Protein AF-A0A653CYM3-F1 (afdb_monomer_lite)

Radius of gyration: 17.89 Å; chains: 1; bounding box: 62×38×34 Å

Foldseek 3Di:
DPPPDCPPDDDDPDPDDFDCVLLVVVLVPPDDLVPDQLLVLLLLLLQLCCVPQVDQLVQLLQFFQVQWDDDPFWIKTWRPDDDPPDDPPDDTDIGIGGADPVRNSSGNVSSQVSSCVVCVVLCVPPRTSHWDSDPNTDRDDSVRSVVSNVVSCVVSVHDPD

Organism: Callosobruchus maculatus (NCBI:txid64391)

Sequence (161 aa):
MKGVFRLKPVFPKYNITWDPNPVLEHFNSIGPLHTLPLDKLTYKLIVLLALTTSQRVQTLTKIKLSNINYLDDRLEIIITDLIKTSSPSKCQPIIILPYFTNIPGLCIATVSKHYITVTENVRANHDFLLLTIKKPHRPATCQTVSKWIKKVLTIAGVNTN

pLDDT: mean 88.11, std 9.83, range [46.03, 96.69]

Secondary structure (DSSP, 8-state):
------SS----S-SSPPP-HHHHHHHHHS--GGG--HHHHHHHHHHHHHHHH---HHHHHT-BGGGEEE-SSEEEEE--S--TT--TTSPPPEEEEE---S-GGG-HHHHHHHHHHHHGGG-TT--BS-B-SSSS--BPPHHHHHHHHHHHHHHTT----

InterPro domains:
  IPR011010 DNA breaking-rejoining enzyme, catalytic core [SSF56349] (40-159)
  IPR013762 Integrase-like, catalytic domain superfamily [G3DSA:1.10.443.10] (24-161)

Structure (mmCIF, N/CA/C/O backbone):
data_AF-A0A653CYM3-F1
#
_entry.id   AF-A0A653CYM3-F1
#
loop_
_atom_site.group_PDB
_atom_site.id
_atom_site.type_symbol
_atom_site.label_atom_id
_atom_site.label_alt_id
_atom_site.label_comp_id
_atom_site.label_asym_id
_atom_site.label_entity_id
_atom_site.label_seq_id
_atom_site.pdbx_PDB_ins_code
_atom_site.Cartn_x
_atom_site.Cartn_y
_atom_site.Cartn_z
_atom_site.occupancy
_atom_site.B_iso_or_equiv
_atom_site.auth_seq_id
_atom_site.auth_comp_id
_atom_site.auth_asym_id
_atom_site.auth_atom_id
_atom_site.pdbx_PDB_model_num
ATOM 1 N N . MET A 1 1 ? 44.935 0.027 12.885 1.00 46.03 1 MET A N 1
ATOM 2 C CA . MET A 1 1 ? 44.770 -1.273 12.194 1.00 46.03 1 MET A CA 1
ATOM 3 C C . MET A 1 1 ? 43.612 -1.180 11.189 1.00 46.03 1 MET A C 1
ATOM 5 O O . MET A 1 1 ? 42.491 -1.571 11.477 1.00 46.03 1 MET A O 1
ATOM 9 N N . LYS A 1 2 ? 43.856 -0.570 10.021 1.00 49.78 2 LYS A N 1
ATOM 10 C CA . LYS A 1 2 ? 42.921 -0.502 8.880 1.00 49.78 2 LYS A CA 1
ATOM 11 C C . LYS A 1 2 ? 43.418 -1.509 7.837 1.00 49.78 2 LYS A C 1
ATOM 13 O O . LYS A 1 2 ? 44.147 -1.121 6.938 1.00 49.78 2 LYS A O 1
ATOM 18 N N . GLY A 1 3 ? 43.167 -2.802 8.031 1.00 58.94 3 GLY A N 1
ATOM 19 C CA . GLY A 1 3 ? 43.899 -3.804 7.238 1.00 58.94 3 GLY A CA 1
ATOM 20 C C . GLY A 1 3 ? 43.350 -5.224 7.215 1.00 58.94 3 GLY A C 1
ATOM 21 O O . GLY A 1 3 ? 44.027 -6.107 6.714 1.00 58.94 3 GLY A O 1
ATOM 22 N N . VAL A 1 4 ? 42.132 -5.461 7.707 1.00 59.78 4 VAL A N 1
ATOM 23 C CA . VAL A 1 4 ? 41.407 -6.714 7.434 1.00 59.78 4 VAL A CA 1
ATOM 24 C C . VAL A 1 4 ? 40.150 -6.352 6.652 1.00 59.78 4 VAL A C 1
ATOM 26 O O . VAL A 1 4 ? 39.018 -6.432 7.124 1.00 59.78 4 VAL A O 1
ATOM 29 N N . PHE A 1 5 ? 40.368 -5.821 5.451 1.00 58.88 5 PHE A N 1
ATOM 30 C CA . PHE A 1 5 ? 39.302 -5.493 4.517 1.00 58.88 5 PHE A CA 1
ATOM 31 C C . PHE A 1 5 ? 38.805 -6.800 3.885 1.00 58.88 5 PHE A C 1
ATOM 33 O O . PHE A 1 5 ? 39.403 -7.315 2.952 1.00 58.88 5 PHE A O 1
ATOM 40 N N . ARG A 1 6 ? 37.759 -7.375 4.495 1.00 60.62 6 ARG A N 1
ATOM 41 C CA . ARG A 1 6 ? 36.869 -8.444 3.990 1.00 60.62 6 ARG A CA 1
ATOM 42 C C . ARG A 1 6 ? 37.481 -9.394 2.940 1.00 60.62 6 ARG A C 1
ATOM 44 O O . ARG A 1 6 ? 37.226 -9.253 1.751 1.00 60.62 6 ARG A O 1
ATOM 51 N N . LEU A 1 7 ? 38.154 -10.450 3.406 1.00 67.06 7 LEU A N 1
ATOM 52 C CA . LEU A 1 7 ? 38.686 -11.547 2.573 1.00 67.06 7 LEU A CA 1
ATOM 53 C C . LEU A 1 7 ? 37.613 -12.336 1.789 1.00 67.06 7 LEU A C 1
ATOM 55 O O . LEU A 1 7 ? 37.940 -13.046 0.844 1.00 67.06 7 LEU A O 1
ATOM 59 N N . LYS A 1 8 ? 36.332 -12.220 2.162 1.00 68.8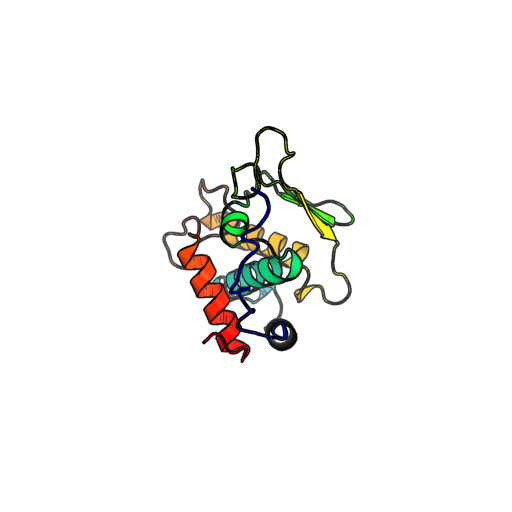1 8 LYS A N 1
ATOM 60 C CA . LYS A 1 8 ? 35.188 -12.753 1.407 1.00 68.81 8 LYS A CA 1
ATOM 61 C C . LYS A 1 8 ? 34.112 -11.674 1.267 1.00 68.81 8 LYS A C 1
ATOM 63 O O . LYS A 1 8 ? 33.313 -11.500 2.192 1.00 68.81 8 LYS A O 1
ATOM 68 N N . PRO A 1 9 ? 34.084 -10.913 0.162 1.00 72.88 9 PRO A N 1
ATOM 69 C CA . PRO A 1 9 ? 32.942 -10.060 -0.131 1.00 72.88 9 PRO A CA 1
ATOM 70 C C . PRO A 1 9 ? 31.691 -10.930 -0.327 1.00 72.88 9 PRO A C 1
ATOM 72 O O . PRO A 1 9 ? 31.750 -12.021 -0.891 1.00 72.88 9 PRO A O 1
ATOM 75 N N . VAL A 1 10 ? 30.553 -10.462 0.187 1.00 75.38 10 VAL A N 1
ATOM 76 C CA . VAL A 1 10 ? 29.265 -11.145 0.018 1.00 75.38 10 VAL A CA 1
ATOM 77 C C . VAL A 1 10 ? 28.757 -10.800 -1.377 1.00 75.38 10 VAL A C 1
ATOM 79 O O . VAL A 1 10 ? 28.451 -9.637 -1.638 1.00 75.38 10 VAL A O 1
ATOM 82 N N . PHE A 1 11 ? 28.700 -11.781 -2.273 1.00 73.25 11 PHE A N 1
ATOM 83 C CA . PHE A 1 11 ? 28.110 -11.589 -3.595 1.00 73.25 11 PHE A CA 1
ATOM 84 C C . PHE A 1 11 ? 26.583 -11.696 -3.503 1.00 73.25 11 PHE A C 1
ATOM 86 O O . PHE A 1 11 ? 26.074 -12.532 -2.745 1.00 73.25 11 PHE A O 1
ATOM 93 N N . PRO A 1 12 ? 25.830 -10.852 -4.228 1.00 73.56 12 PRO A N 1
ATOM 94 C CA . PRO A 1 12 ? 24.383 -10.980 -4.274 1.00 73.56 12 PRO A CA 1
ATOM 95 C C . PRO A 1 12 ? 24.011 -12.327 -4.907 1.00 73.56 12 PRO A C 1
ATOM 97 O O . PRO A 1 12 ? 24.596 -12.737 -5.903 1.00 73.56 12 PRO A O 1
ATOM 100 N N . LYS A 1 13 ? 23.013 -13.017 -4.338 1.00 70.56 13 LYS A N 1
ATOM 101 C CA . LYS A 1 13 ? 22.482 -14.279 -4.894 1.00 70.56 13 LYS A CA 1
ATOM 102 C C . LYS A 1 13 ? 21.944 -14.094 -6.324 1.00 70.56 13 LYS A C 1
ATOM 104 O O . LYS A 1 13 ? 21.901 -15.050 -7.088 1.00 70.56 13 LYS A O 1
ATOM 109 N N . TYR A 1 14 ? 21.532 -12.874 -6.667 1.00 69.75 14 TYR A N 1
ATOM 110 C CA . TYR A 1 14 ? 20.940 -12.525 -7.952 1.00 69.75 14 TYR A CA 1
ATOM 111 C C . TYR A 1 14 ? 21.752 -11.410 -8.617 1.00 69.75 14 TYR A C 1
ATOM 113 O O . TYR A 1 14 ? 21.985 -10.367 -8.006 1.00 69.75 14 TYR A O 1
ATOM 121 N N . ASN A 1 15 ? 22.156 -11.633 -9.869 1.00 71.44 15 ASN A N 1
ATOM 122 C CA . ASN A 1 15 ? 22.871 -10.643 -10.684 1.00 71.44 15 ASN A CA 1
ATOM 123 C C . ASN A 1 15 ? 21.931 -9.605 -11.313 1.00 71.44 15 ASN A C 1
ATOM 125 O O . ASN A 1 15 ? 22.382 -8.542 -11.727 1.00 71.44 15 ASN A O 1
ATOM 129 N N . ILE A 1 16 ? 20.637 -9.920 -11.386 1.00 74.75 16 ILE A N 1
ATOM 130 C CA . ILE A 1 16 ? 19.597 -9.073 -11.966 1.00 74.75 16 ILE A CA 1
ATOM 131 C C . ILE A 1 16 ? 18.452 -8.902 -10.969 1.00 74.75 16 ILE A C 1
ATOM 133 O O . ILE A 1 16 ? 18.148 -9.808 -10.187 1.00 74.75 16 ILE A O 1
ATOM 137 N N . THR A 1 17 ? 17.815 -7.735 -10.990 1.00 75.25 17 THR A N 1
ATOM 138 C CA . THR A 1 17 ? 16.516 -7.541 -10.342 1.00 75.25 17 THR A CA 1
ATOM 139 C C . THR A 1 17 ? 15.428 -8.265 -11.135 1.00 75.25 17 THR A C 1
ATOM 141 O O . THR A 1 17 ? 15.569 -8.493 -12.334 1.00 75.25 17 THR A O 1
ATOM 144 N N . TRP A 1 18 ? 14.344 -8.646 -10.464 1.00 84.31 18 TRP A N 1
ATOM 145 C CA . TRP A 1 18 ? 13.179 -9.261 -11.102 1.00 84.31 18 TRP A CA 1
ATOM 146 C C . TRP A 1 18 ? 12.378 -8.224 -11.916 1.00 84.31 18 TRP A C 1
ATOM 148 O O . TRP A 1 18 ? 12.443 -7.031 -11.616 1.00 84.31 18 TRP A O 1
ATOM 158 N N . ASP A 1 19 ? 11.628 -8.676 -12.927 1.00 85.50 19 ASP A N 1
ATOM 159 C CA . ASP A 1 19 ? 10.782 -7.819 -13.773 1.00 85.50 19 ASP A CA 1
ATOM 160 C C . ASP A 1 19 ? 9.403 -7.571 -13.121 1.00 85.50 19 ASP A C 1
ATOM 162 O O . ASP A 1 19 ? 8.677 -8.540 -12.873 1.00 85.50 19 ASP A O 1
ATOM 166 N N . PRO A 1 20 ? 9.011 -6.311 -12.831 1.00 88.94 20 PRO A N 1
ATOM 167 C CA . PRO A 1 20 ? 7.701 -5.987 -12.273 1.00 88.94 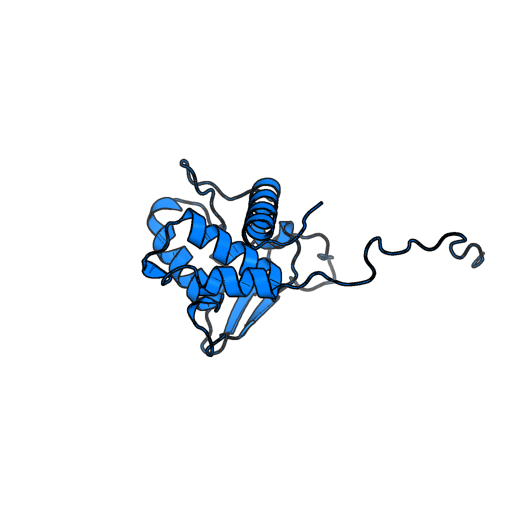20 PRO A CA 1
ATOM 168 C C . PRO A 1 20 ? 6.555 -5.998 -13.295 1.00 88.94 20 PRO A C 1
ATOM 170 O O . PRO A 1 20 ? 5.394 -5.995 -12.876 1.00 88.94 20 PRO A O 1
ATOM 173 N N . ASN A 1 21 ? 6.833 -6.021 -14.603 1.00 90.94 21 ASN A N 1
ATOM 174 C CA . ASN A 1 21 ? 5.803 -5.924 -15.642 1.00 90.94 21 ASN A CA 1
ATOM 175 C C . ASN A 1 21 ? 4.699 -6.987 -15.543 1.00 90.94 21 ASN A C 1
ATOM 177 O O . ASN A 1 21 ? 3.534 -6.589 -15.591 1.00 90.94 21 ASN A O 1
ATOM 181 N N . PRO A 1 22 ? 4.983 -8.283 -15.285 1.00 92.56 22 PRO A N 1
ATOM 182 C CA . PRO A 1 22 ? 3.931 -9.294 -15.148 1.00 92.56 22 PRO A CA 1
ATOM 183 C C . PRO A 1 22 ? 2.908 -8.947 -14.058 1.00 92.56 22 PRO A C 1
ATOM 185 O O . PRO A 1 22 ? 1.715 -9.225 -14.175 1.00 92.56 22 PRO A O 1
ATOM 188 N N . VAL A 1 23 ? 3.356 -8.280 -12.989 1.00 93.62 23 VAL A N 1
ATOM 189 C CA . VAL A 1 23 ? 2.492 -7.832 -11.890 1.00 93.62 23 VAL A CA 1
ATOM 190 C C . VAL A 1 23 ? 1.623 -6.651 -12.319 1.00 93.62 23 VAL A C 1
ATOM 192 O O . VAL A 1 23 ? 0.440 -6.597 -11.978 1.00 93.62 23 VAL A O 1
ATOM 195 N N . LEU A 1 24 ? 2.189 -5.703 -13.068 1.00 93.06 24 LEU A N 1
ATOM 196 C CA . LEU A 1 24 ? 1.452 -4.548 -13.585 1.00 93.06 24 LEU A CA 1
ATOM 197 C C . LEU A 1 24 ? 0.414 -4.973 -14.633 1.00 93.06 24 LEU A C 1
ATOM 199 O O . LEU A 1 24 ? -0.731 -4.526 -14.570 1.00 93.06 24 LEU A O 1
ATOM 203 N N . GLU A 1 25 ? 0.769 -5.890 -15.533 1.00 92.44 25 GLU A N 1
ATOM 204 C CA . GLU A 1 25 ? -0.144 -6.499 -16.508 1.00 92.44 25 GLU A CA 1
ATOM 205 C C . GLU A 1 25 ? -1.267 -7.282 -15.822 1.00 92.44 25 GLU A C 1
ATOM 207 O O . GLU A 1 25 ? -2.445 -7.133 -16.167 1.00 92.44 25 GLU A O 1
ATOM 212 N N . HIS A 1 26 ? -0.941 -8.046 -14.776 1.00 93.06 26 HIS A N 1
ATOM 213 C CA . HIS A 1 26 ? -1.945 -8.697 -13.942 1.00 93.06 26 HIS A CA 1
ATOM 214 C C . HIS A 1 26 ? -2.926 -7.676 -13.341 1.00 93.06 26 HIS A C 1
ATOM 216 O O . HIS A 1 26 ? -4.138 -7.865 -13.394 1.00 93.06 26 HIS A O 1
ATOM 222 N N . PHE A 1 27 ? -2.444 -6.544 -12.824 1.00 92.31 27 PHE A N 1
ATOM 223 C CA . PHE A 1 27 ? -3.327 -5.511 -12.278 1.00 92.31 27 PHE A CA 1
ATOM 224 C C . PHE A 1 27 ? -4.115 -4.714 -13.316 1.00 92.31 27 PHE A C 1
ATOM 226 O O . PHE A 1 27 ? -5.164 -4.176 -12.949 1.00 92.31 27 PHE A O 1
ATOM 233 N N . ASN A 1 28 ? -3.634 -4.633 -14.556 1.00 89.31 28 ASN A N 1
ATOM 234 C CA . ASN A 1 28 ? -4.357 -4.032 -15.677 1.00 89.31 28 ASN A CA 1
ATOM 235 C C . ASN A 1 28 ? -5.455 -4.952 -16.218 1.00 89.31 28 ASN A C 1
ATOM 237 O O . ASN A 1 28 ? -6.514 -4.469 -16.603 1.00 89.31 28 ASN A O 1
ATOM 241 N N . SER A 1 29 ? -5.221 -6.266 -16.223 1.00 88.44 29 SER A N 1
ATOM 242 C CA . SER A 1 29 ? -6.224 -7.260 -16.633 1.00 88.44 29 SER A CA 1
ATOM 243 C C . SER A 1 29 ? -7.303 -7.497 -15.572 1.00 88.44 29 SER A C 1
ATOM 245 O O . SER A 1 29 ? -8.423 -7.898 -15.892 1.00 88.44 29 SER A O 1
ATOM 247 N N . ILE A 1 30 ? -6.998 -7.227 -14.300 1.00 85.62 30 ILE A N 1
ATOM 248 C CA . ILE A 1 30 ? -7.993 -7.207 -13.231 1.00 85.62 30 ILE A CA 1
ATOM 249 C C . ILE A 1 30 ? -8.970 -6.045 -13.476 1.00 85.62 30 ILE A C 1
ATOM 251 O O . ILE A 1 30 ? -8.545 -4.901 -13.620 1.00 85.62 30 ILE A O 1
ATOM 255 N N . GLY A 1 31 ? -10.271 -6.365 -13.492 1.00 79.94 31 GLY A N 1
ATOM 256 C CA . GLY A 1 31 ? -11.378 -5.465 -13.834 1.00 79.94 31 GLY A CA 1
ATOM 257 C C . GLY A 1 31 ? -11.430 -4.123 -13.082 1.00 79.94 31 GLY A C 1
ATOM 258 O O . GLY A 1 31 ? -10.608 -3.830 -12.207 1.00 79.94 31 GLY A O 1
ATOM 259 N N . PRO A 1 32 ? -12.410 -3.267 -13.415 1.00 87.12 32 PRO A N 1
ATOM 260 C CA . PRO A 1 32 ? -12.409 -1.881 -12.979 1.00 87.12 32 PRO A CA 1
ATOM 261 C C . PRO A 1 32 ? -12.477 -1.769 -11.454 1.00 87.12 32 PRO A C 1
ATOM 263 O O . PRO A 1 32 ? -13.161 -2.547 -10.786 1.00 87.12 32 PRO A O 1
ATOM 266 N N . LEU A 1 33 ? -11.785 -0.760 -10.918 1.00 87.06 33 LEU A N 1
ATOM 267 C CA . LEU A 1 33 ? -11.507 -0.593 -9.487 1.00 87.06 33 LEU A CA 1
ATOM 268 C C . LEU A 1 33 ? -12.753 -0.737 -8.594 1.00 87.06 33 LEU A C 1
ATOM 270 O O . LEU A 1 33 ? -12.682 -1.398 -7.566 1.00 87.06 33 LEU A O 1
ATOM 274 N N . HIS A 1 34 ? -13.891 -0.190 -9.032 1.00 85.81 34 HIS A N 1
ATOM 275 C CA . HIS A 1 34 ? -15.160 -0.180 -8.296 1.00 85.81 34 HIS A CA 1
ATOM 276 C C . HIS A 1 34 ? -15.853 -1.548 -8.186 1.00 85.81 34 HIS A C 1
ATOM 278 O O . HIS A 1 34 ? -16.695 -1.735 -7.315 1.00 85.81 34 HIS A O 1
ATOM 284 N N . THR A 1 35 ? -15.517 -2.504 -9.056 1.00 89.56 35 THR A N 1
ATOM 285 C CA . THR A 1 35 ? -16.067 -3.873 -9.006 1.00 89.56 35 THR A CA 1
ATOM 286 C C . THR A 1 35 ? -15.202 -4.827 -8.193 1.00 89.56 35 THR A C 1
ATOM 288 O O . THR A 1 35 ? -15.564 -5.990 -8.006 1.00 89.56 35 THR A O 1
ATOM 291 N N . LEU A 1 36 ? -14.030 -4.373 -7.736 1.00 91.12 36 LEU A N 1
ATOM 292 C CA . LEU A 1 36 ? -13.068 -5.268 -7.121 1.00 91.12 36 LEU A CA 1
ATOM 293 C C . LEU A 1 36 ? -13.485 -5.645 -5.702 1.00 91.12 36 LEU A C 1
ATOM 295 O O . LEU A 1 36 ? -13.742 -4.769 -4.876 1.00 91.12 36 LEU A O 1
ATOM 299 N N . PRO A 1 37 ? -13.476 -6.949 -5.376 1.00 93.12 37 PRO A N 1
ATOM 300 C CA . PRO A 1 37 ? -13.665 -7.378 -4.006 1.00 93.12 37 PRO A CA 1
ATOM 301 C C . PRO A 1 37 ? -12.508 -6.877 -3.128 1.00 93.12 37 PRO A C 1
ATOM 303 O O . PRO A 1 37 ? -11.381 -6.659 -3.593 1.00 93.12 37 PRO A O 1
ATOM 306 N N . LEU A 1 38 ? -12.793 -6.701 -1.834 1.00 92.56 38 LEU A N 1
ATOM 307 C CA . LEU A 1 38 ? -11.869 -6.106 -0.863 1.00 92.56 38 LEU A CA 1
ATOM 308 C C . LEU A 1 38 ? -10.501 -6.805 -0.830 1.00 92.56 38 LEU A C 1
ATOM 310 O O . LEU A 1 38 ? -9.479 -6.155 -0.618 1.00 92.56 38 LEU A O 1
ATOM 314 N N . ASP A 1 39 ? -10.462 -8.118 -1.040 1.00 93.38 39 ASP A N 1
ATOM 315 C CA . ASP A 1 39 ? -9.234 -8.908 -1.069 1.00 93.38 39 ASP A CA 1
ATOM 316 C C . ASP A 1 39 ? -8.316 -8.505 -2.231 1.00 93.38 39 ASP A C 1
ATOM 318 O O . ASP A 1 39 ? -7.157 -8.151 -2.001 1.00 93.38 39 ASP A O 1
ATOM 322 N N . LYS A 1 40 ? -8.846 -8.473 -3.458 1.00 94.19 40 LYS A N 1
ATOM 323 C CA . LYS A 1 40 ? -8.113 -8.052 -4.659 1.00 94.19 40 LYS A CA 1
ATOM 324 C C . LYS A 1 40 ? -7.713 -6.584 -4.578 1.00 94.19 40 LYS A C 1
ATOM 326 O O . LYS A 1 40 ? -6.587 -6.247 -4.937 1.00 94.19 40 LYS A O 1
ATOM 331 N N . LEU A 1 41 ? -8.591 -5.729 -4.054 1.00 95.12 41 LEU A N 1
ATOM 332 C CA . LEU A 1 41 ? -8.297 -4.313 -3.840 1.00 95.12 41 LEU A CA 1
ATOM 333 C C . LEU A 1 41 ? -7.146 -4.115 -2.838 1.00 95.12 41 LEU A C 1
ATOM 335 O O . LEU A 1 41 ? -6.221 -3.349 -3.103 1.00 95.12 41 LEU A O 1
ATOM 339 N N . THR A 1 42 ? -7.155 -4.861 -1.727 1.00 95.44 42 THR A N 1
ATOM 340 C CA . THR A 1 42 ? -6.083 -4.835 -0.716 1.00 95.44 42 THR A CA 1
ATOM 341 C C . THR A 1 42 ? -4.752 -5.289 -1.318 1.00 95.44 42 THR A C 1
ATOM 343 O O . THR A 1 42 ? -3.724 -4.645 -1.116 1.00 95.44 42 THR A O 1
ATOM 346 N N . TYR A 1 43 ? -4.760 -6.383 -2.084 1.00 95.62 43 TYR A N 1
ATOM 347 C CA . TYR A 1 43 ? -3.571 -6.897 -2.766 1.00 95.62 43 TYR A CA 1
ATOM 348 C C . TYR A 1 43 ? -2.996 -5.889 -3.758 1.00 95.62 43 TYR A C 1
ATOM 350 O O . TYR A 1 43 ? -1.789 -5.639 -3.746 1.00 95.62 43 TYR A O 1
ATOM 358 N N . LYS A 1 44 ? -3.866 -5.275 -4.563 1.00 95.25 44 LYS A N 1
ATOM 359 C CA . LYS A 1 44 ? -3.493 -4.254 -5.539 1.00 95.25 44 LYS A CA 1
ATOM 360 C C . LYS A 1 44 ? -2.839 -3.049 -4.876 1.00 95.25 44 LYS A C 1
ATOM 362 O O . LYS A 1 44 ? -1.730 -2.684 -5.254 1.00 95.25 44 LYS A O 1
ATOM 367 N N . LEU A 1 45 ? -3.461 -2.498 -3.833 1.00 95.88 45 LEU A N 1
ATOM 368 C CA . LEU A 1 45 ? -2.905 -1.369 -3.086 1.00 95.88 45 LEU A CA 1
ATOM 369 C C . LEU A 1 45 ? -1.522 -1.691 -2.503 1.00 95.88 45 LEU A C 1
ATOM 371 O O . LEU A 1 45 ? -0.579 -0.933 -2.702 1.00 95.88 45 LEU A O 1
ATOM 375 N N . ILE A 1 46 ? -1.393 -2.817 -1.797 1.00 96.19 46 ILE A N 1
ATOM 376 C CA . ILE A 1 46 ? -0.158 -3.186 -1.090 1.00 96.19 46 ILE A CA 1
ATOM 377 C C . ILE A 1 46 ? 1.008 -3.371 -2.051 1.00 96.19 46 ILE A C 1
ATOM 379 O O . ILE A 1 46 ? 2.114 -2.910 -1.770 1.00 96.19 46 ILE A O 1
ATOM 383 N N . VAL A 1 47 ? 0.780 -4.073 -3.159 1.00 95.69 47 VAL A N 1
ATOM 384 C CA . VAL A 1 47 ? 1.853 -4.390 -4.099 1.00 95.69 47 VAL A CA 1
ATOM 385 C C . VAL A 1 47 ? 2.239 -3.162 -4.910 1.00 95.69 47 VAL A C 1
ATOM 387 O O . VAL A 1 47 ? 3.431 -2.916 -5.053 1.00 95.69 47 VAL A O 1
ATOM 390 N N . LEU A 1 48 ? 1.281 -2.337 -5.349 1.00 95.00 48 LEU A N 1
ATOM 391 C CA . LEU A 1 48 ? 1.607 -1.063 -5.997 1.00 95.00 48 LEU A CA 1
ATOM 392 C C . LEU A 1 48 ? 2.414 -0.159 -5.065 1.00 95.00 48 LEU A C 1
ATOM 394 O O . LEU A 1 48 ? 3.445 0.370 -5.466 1.00 95.00 48 LEU A O 1
ATOM 398 N N . LEU A 1 49 ? 1.999 -0.043 -3.803 1.00 95.00 49 LEU A N 1
ATOM 399 C CA . LEU A 1 49 ? 2.723 0.728 -2.799 1.00 95.00 49 LEU A CA 1
ATOM 400 C C . LEU A 1 49 ? 4.141 0.176 -2.576 1.00 95.00 49 LEU A C 1
ATOM 402 O O . LEU A 1 49 ? 5.092 0.948 -2.501 1.00 95.00 49 LEU A O 1
ATOM 406 N N . ALA A 1 50 ? 4.311 -1.146 -2.506 1.00 93.94 50 ALA A N 1
ATOM 407 C CA . ALA A 1 50 ? 5.626 -1.770 -2.369 1.00 93.94 50 ALA A CA 1
ATOM 408 C C . ALA A 1 50 ? 6.525 -1.527 -3.595 1.00 93.94 50 ALA A C 1
ATOM 410 O O . ALA A 1 50 ? 7.716 -1.270 -3.424 1.00 93.94 50 ALA A O 1
ATOM 411 N N . LEU A 1 51 ? 5.962 -1.583 -4.806 1.00 92.69 51 LEU A N 1
ATOM 412 C CA . LEU A 1 51 ? 6.699 -1.417 -6.061 1.00 92.69 51 LEU A CA 1
ATOM 413 C C . LEU A 1 51 ? 7.156 0.022 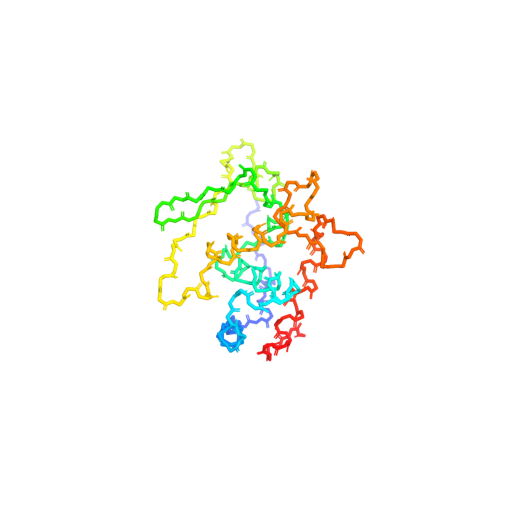-6.290 1.00 92.69 51 LEU A C 1
ATOM 415 O O . LEU A 1 51 ? 8.307 0.244 -6.646 1.00 92.69 51 LEU A O 1
ATOM 419 N N . THR A 1 52 ? 6.279 0.999 -6.074 1.00 91.69 52 THR A N 1
ATOM 420 C CA . THR A 1 52 ? 6.581 2.405 -6.386 1.00 91.69 52 THR A CA 1
ATOM 421 C C . THR A 1 52 ? 7.407 3.085 -5.305 1.00 91.69 52 THR A C 1
ATOM 423 O O . THR A 1 52 ? 8.282 3.886 -5.612 1.00 91.69 52 THR A O 1
ATOM 426 N N . THR A 1 53 ? 7.144 2.778 -4.032 1.00 90.81 53 THR A N 1
ATOM 427 C CA . THR A 1 53 ? 7.830 3.439 -2.914 1.00 90.81 53 THR A CA 1
ATOM 428 C C . THR A 1 53 ? 9.144 2.748 -2.562 1.00 90.81 53 THR A C 1
ATOM 430 O O . THR A 1 53 ? 9.973 3.328 -1.860 1.00 90.81 53 THR A O 1
ATOM 433 N N . SER A 1 54 ? 9.317 1.488 -2.991 1.00 88.31 54 SER A N 1
ATOM 434 C CA . SER A 1 54 ? 10.427 0.608 -2.610 1.00 88.31 54 SER A CA 1
ATOM 435 C C . SER A 1 54 ? 10.666 0.551 -1.086 1.00 88.31 54 SER A C 1
ATOM 437 O O . SER A 1 54 ? 11.785 0.316 -0.613 1.00 88.31 54 SER A O 1
ATOM 439 N N . GLN A 1 55 ? 9.618 0.779 -0.288 1.00 90.38 55 GLN A N 1
ATOM 440 C CA . GLN A 1 55 ? 9.701 0.796 1.169 1.00 90.38 55 GLN A CA 1
ATOM 441 C C . GLN A 1 55 ? 9.668 -0.615 1.760 1.00 90.38 55 GLN A C 1
ATOM 443 O O . GLN A 1 55 ? 9.105 -1.559 1.206 1.00 90.38 55 GLN A O 1
ATOM 448 N N . ARG A 1 56 ? 10.244 -0.762 2.960 1.00 90.25 56 ARG A N 1
ATOM 449 C CA . ARG A 1 56 ? 10.147 -2.019 3.716 1.00 90.25 56 ARG A CA 1
ATOM 450 C C . ARG A 1 56 ? 8.701 -2.271 4.126 1.00 90.25 56 ARG A C 1
ATOM 452 O O . ARG A 1 56 ? 8.001 -1.342 4.515 1.00 90.25 56 ARG A O 1
ATOM 459 N N . VAL A 1 57 ? 8.311 -3.544 4.193 1.00 93.75 57 VAL A N 1
ATOM 460 C CA . VAL A 1 57 ? 6.973 -3.959 4.656 1.00 93.75 57 VAL A CA 1
ATOM 461 C C . VAL A 1 57 ? 6.603 -3.338 6.008 1.00 93.75 57 VAL A C 1
ATOM 463 O O . VAL A 1 57 ? 5.468 -2.915 6.194 1.00 93.75 57 VAL A O 1
ATOM 466 N N . GLN A 1 58 ? 7.568 -3.214 6.925 1.00 92.50 58 GLN A N 1
ATOM 467 C CA . GLN A 1 58 ? 7.362 -2.554 8.218 1.00 92.50 58 GLN A CA 1
ATOM 468 C C . GLN A 1 58 ? 6.875 -1.104 8.071 1.00 92.50 58 GLN A C 1
ATOM 470 O O . GLN A 1 58 ? 5.992 -0.682 8.814 1.00 92.50 58 GLN A O 1
ATOM 475 N N . THR A 1 59 ? 7.432 -0.351 7.120 1.00 92.31 59 THR A N 1
ATOM 476 C CA . THR A 1 59 ? 7.004 1.018 6.815 1.00 92.31 59 THR A CA 1
ATOM 477 C C . THR A 1 59 ? 5.582 1.015 6.260 1.00 92.31 59 THR A C 1
ATOM 479 O O . THR A 1 59 ? 4.748 1.773 6.740 1.00 92.31 59 THR A O 1
ATOM 482 N N . LEU A 1 60 ? 5.273 0.109 5.322 1.00 94.12 60 LEU A N 1
ATOM 483 C CA . LEU A 1 60 ? 3.940 0.008 4.712 1.00 94.12 60 LEU A CA 1
ATOM 484 C C . LEU A 1 60 ? 2.845 -0.266 5.757 1.00 94.12 60 LEU A C 1
ATOM 486 O O . LEU A 1 60 ? 1.766 0.312 5.696 1.00 94.12 60 LEU A O 1
ATOM 490 N N . THR A 1 61 ? 3.129 -1.115 6.753 1.00 94.50 61 THR A N 1
ATOM 491 C CA . THR A 1 61 ? 2.180 -1.421 7.842 1.00 94.50 61 THR A CA 1
ATOM 492 C C . THR A 1 61 ? 1.972 -0.278 8.833 1.00 94.50 61 THR A C 1
ATOM 494 O O . THR A 1 61 ? 1.020 -0.315 9.602 1.00 94.50 61 THR A O 1
ATOM 497 N N . LYS A 1 62 ? 2.862 0.719 8.836 1.00 93.50 62 LYS A N 1
ATOM 498 C CA . LYS A 1 62 ? 2.835 1.869 9.752 1.00 93.50 62 LYS A CA 1
ATOM 499 C C . LYS A 1 62 ? 2.208 3.117 9.132 1.00 93.50 62 LYS A C 1
ATOM 501 O O . LYS A 1 62 ? 2.225 4.180 9.741 1.00 93.50 62 LYS A O 1
ATOM 506 N N . ILE A 1 63 ? 1.660 3.002 7.925 1.00 94.81 63 ILE A N 1
ATOM 507 C CA . ILE A 1 63 ? 0.937 4.101 7.293 1.00 94.81 63 ILE A CA 1
ATOM 508 C C . ILE A 1 63 ? -0.382 4.305 8.031 1.00 94.81 63 ILE A C 1
ATOM 510 O O . ILE A 1 63 ? -1.186 3.375 8.143 1.00 94.81 63 ILE A O 1
ATOM 514 N N . LYS A 1 64 ? -0.588 5.528 8.512 1.00 95.06 64 LYS A N 1
ATOM 515 C CA . LYS A 1 64 ? -1.799 5.971 9.202 1.00 95.06 64 LYS A CA 1
ATOM 516 C C . LYS A 1 64 ? -2.620 6.869 8.293 1.00 95.06 64 LYS A C 1
ATOM 518 O O . LYS A 1 64 ? -2.027 7.633 7.540 1.00 95.06 64 LYS A O 1
ATOM 523 N N . LEU A 1 65 ? -3.944 6.787 8.365 1.00 94.19 65 LEU A N 1
ATOM 524 C CA . LEU A 1 65 ? -4.854 7.606 7.562 1.00 94.19 65 LEU A CA 1
ATOM 525 C C . LEU A 1 65 ? -4.692 9.089 7.887 1.00 94.19 65 LEU A C 1
ATOM 527 O O . LEU A 1 65 ? -4.636 9.899 6.969 1.00 94.19 65 LEU A O 1
ATOM 531 N N . SER A 1 66 ? -4.523 9.408 9.172 1.00 93.94 66 SER A N 1
ATOM 532 C CA . SER A 1 66 ? -4.226 10.756 9.677 1.00 93.94 66 SER A CA 1
ATOM 533 C C . SER A 1 66 ? -2.993 11.417 9.044 1.00 93.94 66 SER A C 1
ATOM 535 O O . SER A 1 66 ? -2.893 12.640 9.033 1.00 93.94 66 SER A O 1
ATOM 537 N N . ASN A 1 67 ? -2.076 10.623 8.487 1.00 94.12 67 ASN A N 1
ATOM 538 C CA . ASN A 1 67 ? -0.827 11.092 7.896 1.00 94.12 67 ASN A CA 1
ATOM 539 C C . ASN A 1 67 ? -0.815 11.035 6.357 1.00 94.12 67 ASN A C 1
ATOM 541 O O . ASN A 1 67 ? 0.258 11.160 5.756 1.00 94.12 67 ASN A O 1
ATOM 545 N N . ILE A 1 68 ? -1.960 10.768 5.722 1.00 95.62 68 ILE A N 1
ATOM 546 C CA . ILE A 1 68 ? -2.092 10.738 4.263 1.00 95.62 68 ILE A CA 1
ATOM 547 C C . ILE A 1 68 ? -2.681 12.065 3.792 1.00 95.62 68 ILE A C 1
ATOM 549 O O . ILE A 1 68 ? -3.844 12.361 4.055 1.00 95.62 68 ILE A O 1
ATOM 553 N N . ASN A 1 69 ? -1.902 12.810 3.015 1.00 95.19 69 ASN A N 1
ATOM 554 C CA . ASN A 1 69 ? -2.310 14.079 2.431 1.00 95.19 69 ASN A CA 1
ATOM 555 C C . ASN A 1 69 ? -2.479 13.917 0.920 1.00 95.19 69 ASN A C 1
ATOM 557 O O . ASN A 1 69 ? -1.534 13.581 0.205 1.00 95.19 69 ASN A O 1
ATOM 561 N N . TYR A 1 70 ? -3.692 14.164 0.435 1.00 94.81 70 TYR A N 1
ATOM 562 C CA . TYR A 1 70 ? -3.983 14.241 -0.993 1.00 94.81 70 TYR A CA 1
ATOM 563 C C . TYR A 1 70 ? -3.878 15.703 -1.421 1.00 94.81 70 TYR A C 1
ATOM 565 O O . TYR A 1 70 ? -4.689 16.521 -0.996 1.00 94.81 70 TYR A O 1
ATOM 573 N N . LEU A 1 71 ? -2.872 16.021 -2.231 1.00 94.31 71 LEU A N 1
ATOM 574 C CA . LEU A 1 71 ? -2.686 17.336 -2.843 1.00 94.31 71 LEU A CA 1
ATOM 575 C C . LEU A 1 71 ? -3.198 17.307 -4.290 1.00 94.31 71 LEU A C 1
ATOM 577 O O . LEU A 1 71 ? -3.643 16.266 -4.777 1.00 94.31 71 LEU A O 1
ATOM 581 N N . ASP A 1 72 ? -3.148 18.437 -4.989 1.00 90.69 72 ASP A N 1
ATOM 582 C CA . ASP A 1 72 ? -3.665 18.528 -6.361 1.00 90.69 72 ASP A CA 1
ATOM 583 C C . ASP A 1 72 ? -2.823 17.721 -7.366 1.00 90.69 72 ASP A C 1
ATOM 585 O O . ASP A 1 72 ? -3.356 17.149 -8.317 1.00 90.69 72 ASP A O 1
ATOM 589 N N . ASP A 1 73 ? -1.512 17.630 -7.138 1.00 92.31 73 ASP A N 1
ATOM 590 C CA . ASP A 1 73 ? -0.531 17.007 -8.034 1.00 92.31 73 ASP A CA 1
ATOM 591 C C . ASP A 1 73 ? 0.002 15.653 -7.532 1.00 92.31 73 ASP A C 1
ATOM 593 O O . ASP A 1 73 ? 0.514 14.840 -8.314 1.00 92.31 73 ASP A O 1
ATOM 597 N N . ARG A 1 74 ? -0.084 15.401 -6.221 1.00 92.38 74 ARG A N 1
ATOM 598 C CA . ARG A 1 74 ? 0.570 14.255 -5.582 1.00 92.38 74 ARG A CA 1
ATOM 599 C C . ARG A 1 74 ? -0.107 13.793 -4.297 1.00 92.38 74 ARG A C 1
ATOM 601 O O . ARG A 1 74 ? -0.859 14.508 -3.645 1.00 92.38 74 ARG A O 1
ATOM 608 N N . LEU A 1 75 ? 0.235 12.572 -3.912 1.00 95.25 75 LEU A N 1
ATOM 609 C CA . LEU A 1 75 ? -0.056 11.969 -2.622 1.00 95.25 75 LEU A CA 1
ATOM 610 C C . LEU A 1 75 ? 1.191 12.046 -1.738 1.00 95.25 75 LEU A C 1
ATOM 612 O O . LEU A 1 75 ? 2.261 11.584 -2.137 1.00 95.25 75 LEU A O 1
ATOM 616 N N . GLU A 1 76 ? 1.044 12.560 -0.524 1.00 95.50 76 GLU A N 1
ATOM 617 C CA . GLU A 1 76 ? 2.097 12.555 0.489 1.00 95.50 76 GLU A CA 1
ATOM 618 C C . GLU A 1 76 ? 1.692 11.677 1.672 1.00 95.50 76 GLU A C 1
ATOM 620 O O . GLU A 1 76 ? 0.562 11.732 2.153 1.00 95.50 76 GLU A O 1
ATOM 625 N N . ILE A 1 77 ? 2.619 10.847 2.149 1.00 95.00 77 ILE A N 1
ATOM 626 C CA . ILE A 1 77 ? 2.406 9.977 3.306 1.00 95.00 77 ILE A CA 1
ATOM 627 C C . ILE A 1 77 ? 3.539 10.193 4.300 1.00 95.00 77 ILE A C 1
ATOM 629 O O . ILE A 1 77 ? 4.701 9.901 4.006 1.00 95.00 77 ILE A O 1
ATOM 633 N N . ILE A 1 78 ? 3.193 10.660 5.497 1.00 92.56 78 ILE A N 1
ATOM 634 C CA . ILE A 1 78 ? 4.154 10.927 6.570 1.00 92.56 78 ILE A CA 1
ATOM 635 C C . ILE A 1 78 ? 4.251 9.702 7.489 1.00 92.56 78 ILE A C 1
ATOM 637 O O . ILE A 1 78 ? 3.257 9.211 8.029 1.00 92.56 78 ILE A O 1
ATOM 641 N N . ILE A 1 79 ? 5.464 9.186 7.693 1.00 90.25 79 ILE A N 1
ATOM 642 C CA . ILE A 1 79 ? 5.692 8.035 8.574 1.00 90.25 79 ILE A CA 1
ATOM 643 C C . ILE A 1 79 ? 6.158 8.522 9.947 1.00 90.25 79 ILE A C 1
ATOM 645 O O . ILE A 1 79 ? 7.344 8.757 10.169 1.00 90.25 79 ILE A O 1
ATOM 649 N N . THR A 1 80 ? 5.218 8.625 10.888 1.00 85.38 80 THR A N 1
ATOM 650 C CA . THR A 1 80 ? 5.497 9.121 12.248 1.00 85.38 80 THR A CA 1
ATOM 651 C C . THR A 1 80 ? 6.148 8.100 13.165 1.00 85.38 80 THR A C 1
ATOM 653 O O . THR A 1 80 ? 6.860 8.452 14.103 1.00 85.38 80 THR A O 1
ATOM 656 N N . ASP A 1 81 ? 5.885 6.818 12.928 1.00 84.62 81 ASP A N 1
ATOM 657 C CA . ASP A 1 81 ? 6.386 5.755 13.787 1.00 84.62 81 ASP A CA 1
ATOM 658 C C . ASP A 1 81 ? 7.870 5.471 13.507 1.00 84.62 81 ASP A C 1
ATOM 660 O O . ASP A 1 81 ? 8.315 5.463 12.359 1.00 84.62 81 ASP A O 1
ATOM 664 N N . LEU A 1 82 ? 8.632 5.131 14.552 1.00 79.88 82 LEU A N 1
ATOM 665 C CA . LEU A 1 82 ? 10.047 4.771 14.415 1.00 79.88 82 LEU A CA 1
ATOM 666 C C . LEU A 1 82 ? 10.223 3.559 13.491 1.00 79.88 82 LEU A C 1
ATOM 668 O O . LEU A 1 82 ? 9.679 2.477 13.736 1.00 79.88 82 LEU A O 1
ATOM 672 N N . ILE A 1 83 ? 11.015 3.718 12.440 1.00 82.81 83 ILE A N 1
ATOM 673 C CA . ILE A 1 83 ? 11.404 2.646 11.524 1.00 82.81 83 ILE A CA 1
ATOM 674 C C . ILE A 1 83 ? 12.917 2.450 11.565 1.00 82.81 83 ILE A C 1
ATOM 676 O O . ILE 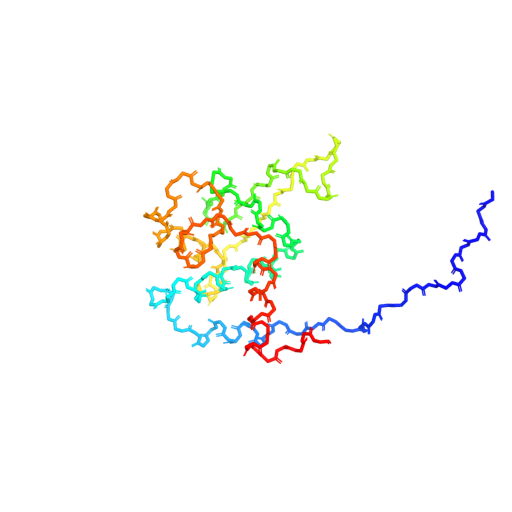A 1 83 ? 13.651 3.251 12.133 1.00 82.81 83 ILE A O 1
ATOM 680 N N . LYS A 1 84 ? 13.416 1.385 10.931 1.00 75.25 84 LYS A N 1
ATOM 681 C CA . LYS A 1 84 ? 14.852 1.053 10.917 1.00 75.25 84 LYS A CA 1
ATOM 682 C C . LYS A 1 84 ? 15.769 2.211 10.479 1.00 75.25 84 LYS A C 1
ATOM 684 O O . LYS A 1 84 ? 16.937 2.227 10.843 1.00 75.25 84 LYS A O 1
ATOM 689 N N . THR A 1 85 ? 15.274 3.132 9.653 1.00 74.38 85 THR A N 1
ATOM 690 C CA . THR A 1 85 ? 16.037 4.284 9.142 1.00 74.38 85 THR A CA 1
ATOM 691 C C . THR A 1 85 ? 15.860 5.558 9.967 1.00 74.38 85 THR A C 1
ATOM 693 O O . THR A 1 85 ? 16.502 6.558 9.648 1.00 74.38 85 THR A O 1
ATOM 696 N N . SER A 1 86 ? 15.021 5.533 11.003 1.00 76.75 86 SER A N 1
ATOM 697 C CA . SER A 1 86 ? 14.851 6.645 11.933 1.00 76.75 86 SER A CA 1
ATOM 698 C C . SER A 1 86 ? 16.102 6.805 12.798 1.00 76.75 86 SER A C 1
ATOM 700 O O . SER A 1 86 ? 16.670 5.824 13.276 1.00 76.75 86 SER A O 1
ATOM 702 N N . SER A 1 87 ? 16.518 8.047 13.026 1.00 77.31 87 SER A N 1
ATOM 703 C CA . SER A 1 87 ? 17.545 8.397 14.011 1.00 77.31 87 SER A CA 1
ATOM 704 C C . SER A 1 87 ? 17.222 9.762 14.624 1.00 77.31 87 SER A C 1
ATOM 706 O O . SER A 1 87 ? 16.587 10.561 13.940 1.00 77.31 87 SER A O 1
ATOM 708 N N . PRO A 1 88 ? 17.683 10.072 15.851 1.00 76.25 88 PRO A N 1
ATOM 709 C CA . PRO A 1 88 ? 17.352 11.328 16.539 1.00 76.25 88 PRO A CA 1
ATOM 710 C C . PRO A 1 88 ? 17.662 12.601 15.737 1.00 76.25 88 PRO A C 1
ATOM 712 O O . PRO A 1 88 ? 16.984 13.606 15.886 1.00 76.25 88 PRO A O 1
ATOM 715 N N . SER A 1 89 ? 18.667 12.547 14.862 1.00 79.00 89 SER A N 1
ATOM 716 C CA . SER A 1 89 ? 19.103 13.656 14.007 1.00 79.00 89 SER A CA 1
ATOM 717 C C . SER A 1 89 ? 18.511 13.651 12.590 1.00 79.00 89 SER A C 1
ATOM 719 O O . SER A 1 89 ? 18.942 14.440 11.753 1.00 79.00 89 SER A O 1
ATOM 721 N N . LYS A 1 90 ? 17.570 12.749 12.273 1.00 74.50 90 LYS A N 1
ATOM 722 C CA . LYS A 1 90 ? 16.967 12.642 10.935 1.00 74.50 90 LYS A CA 1
ATOM 723 C C . LYS A 1 90 ? 15.491 13.000 10.965 1.00 74.50 90 LYS A C 1
ATOM 725 O O . LYS A 1 90 ? 14.757 12.549 11.840 1.00 74.50 90 LYS A O 1
ATOM 730 N N . CYS A 1 91 ? 15.058 13.737 9.946 1.00 74.62 91 CYS A N 1
ATOM 731 C CA . CYS A 1 91 ? 13.646 14.000 9.707 1.00 74.62 91 CYS A CA 1
ATOM 732 C C . CYS A 1 91 ? 12.873 12.693 9.493 1.00 74.62 91 CYS A C 1
ATOM 734 O O . CYS A 1 91 ? 13.419 11.689 9.019 1.00 74.62 91 CYS A O 1
ATOM 736 N N . GLN A 1 92 ? 11.586 12.720 9.837 1.00 74.31 92 GLN A N 1
ATOM 737 C CA . GLN A 1 92 ? 10.697 11.600 9.560 1.00 74.31 92 GLN A CA 1
ATOM 738 C C . GLN A 1 92 ? 10.591 11.365 8.044 1.00 74.31 92 GLN A C 1
ATOM 740 O O . GLN A 1 92 ? 10.606 12.327 7.273 1.00 74.31 92 GLN A O 1
ATOM 745 N N . PRO A 1 93 ? 10.501 10.103 7.593 1.00 82.88 93 PRO A N 1
ATOM 746 C CA . PRO A 1 93 ? 10.387 9.813 6.176 1.00 82.88 93 PRO A CA 1
ATOM 747 C C . PRO A 1 93 ? 9.026 10.264 5.647 1.00 82.88 93 PRO A C 1
ATOM 749 O O . PRO A 1 93 ? 7.986 9.899 6.200 1.00 82.88 93 PRO A O 1
ATOM 752 N N . ILE A 1 94 ? 9.055 10.998 4.537 1.00 88.69 94 ILE A N 1
ATOM 753 C CA . ILE A 1 94 ? 7.877 11.365 3.752 1.00 88.69 94 ILE A CA 1
ATOM 754 C C . ILE A 1 94 ? 7.938 10.575 2.449 1.00 88.69 94 ILE A C 1
ATOM 756 O O . ILE A 1 94 ? 8.964 10.556 1.766 1.00 88.69 94 ILE A O 1
ATOM 760 N N . ILE A 1 95 ? 6.849 9.891 2.123 1.00 91.44 95 ILE A N 1
ATOM 761 C CA . ILE A 1 95 ? 6.673 9.211 0.844 1.00 91.44 95 ILE A CA 1
ATOM 762 C C . ILE A 1 95 ? 5.869 10.152 -0.045 1.00 91.44 95 ILE A C 1
ATOM 764 O O . ILE A 1 95 ? 4.744 10.500 0.301 1.00 91.44 95 ILE A O 1
ATOM 768 N N . ILE A 1 96 ? 6.442 10.542 -1.181 1.00 93.12 96 ILE A N 1
ATOM 769 C CA . ILE A 1 96 ? 5.801 11.417 -2.164 1.00 93.12 96 ILE A CA 1
ATOM 770 C C . ILE A 1 96 ? 5.516 10.593 -3.418 1.00 93.12 96 ILE A C 1
ATOM 772 O O . ILE A 1 96 ? 6.417 9.965 -3.972 1.00 93.12 96 ILE A O 1
ATOM 776 N N . LEU A 1 97 ? 4.257 10.575 -3.845 1.00 93.62 97 LEU A N 1
ATOM 777 C CA . LEU A 1 97 ? 3.768 9.787 -4.969 1.00 93.62 97 LEU A CA 1
ATOM 778 C C . LEU A 1 97 ? 2.999 10.702 -5.932 1.00 93.62 97 LEU A C 1
ATOM 780 O O . LEU A 1 97 ? 1.869 11.077 -5.618 1.00 93.62 97 LEU A O 1
ATOM 784 N N . PRO A 1 98 ? 3.568 11.072 -7.093 1.00 93.25 98 PRO A N 1
ATOM 785 C CA . PRO A 1 98 ? 2.840 11.856 -8.085 1.00 93.25 98 PRO A CA 1
ATOM 786 C C . PRO A 1 98 ? 1.650 11.064 -8.634 1.00 93.25 98 PRO A C 1
ATOM 788 O O . PRO A 1 98 ? 1.667 9.828 -8.680 1.00 93.25 98 PRO A O 1
ATOM 791 N N . TYR A 1 99 ? 0.607 11.770 -9.063 1.00 92.94 99 TYR A N 1
ATOM 792 C CA . TYR A 1 99 ? -0.544 11.117 -9.673 1.00 92.94 99 TYR A CA 1
ATOM 793 C C . TYR A 1 99 ? -0.192 10.519 -11.032 1.00 92.94 99 TYR A C 1
ATOM 795 O O . TYR A 1 99 ? 0.341 11.180 -11.919 1.00 92.94 99 TYR A O 1
ATOM 803 N N . PHE A 1 100 ? -0.519 9.238 -11.194 1.00 90.69 100 PHE A N 1
ATOM 804 C CA . PHE A 1 100 ? -0.299 8.519 -12.438 1.00 90.69 100 PHE A CA 1
ATOM 805 C C . PHE A 1 100 ? -1.552 8.594 -13.311 1.00 90.69 100 PHE A C 1
ATOM 807 O O . PHE A 1 100 ? -2.515 7.853 -13.108 1.00 90.69 100 PHE A O 1
ATOM 814 N N . THR A 1 101 ? -1.557 9.520 -14.266 1.00 88.69 101 THR A N 1
ATOM 815 C CA . THR A 1 101 ? -2.731 9.825 -15.097 1.00 88.69 101 THR A CA 1
ATOM 816 C C . THR A 1 101 ? -2.877 8.901 -16.306 1.00 88.69 101 THR A C 1
ATOM 818 O O . THR A 1 101 ? -3.998 8.679 -16.753 1.00 88.69 101 THR A O 1
ATOM 821 N N . ASN A 1 102 ? -1.786 8.306 -16.801 1.00 88.56 102 ASN A N 1
ATOM 822 C CA . ASN A 1 102 ? -1.801 7.439 -17.986 1.00 88.56 102 ASN A CA 1
ATOM 823 C C . ASN A 1 102 ? -2.691 6.201 -17.806 1.00 88.56 102 ASN A C 1
ATOM 825 O O . ASN A 1 102 ? -3.419 5.825 -18.720 1.00 88.56 102 ASN A O 1
ATOM 829 N N . ILE A 1 103 ? -2.623 5.554 -16.636 1.00 88.31 103 ILE A N 1
ATOM 830 C CA . ILE A 1 103 ? -3.447 4.385 -16.304 1.00 88.31 103 ILE A CA 1
ATOM 831 C C . ILE A 1 103 ? -4.004 4.581 -14.888 1.00 88.31 103 ILE A C 1
ATOM 833 O O . ILE A 1 103 ? -3.381 4.148 -13.912 1.00 88.31 103 ILE A O 1
ATOM 837 N N . PRO A 1 104 ? -5.193 5.198 -14.740 1.00 85.94 104 PRO A N 1
ATOM 838 C CA . PRO A 1 104 ? -5.778 5.503 -13.430 1.00 85.94 104 PRO A CA 1
ATOM 839 C C . PRO A 1 104 ? -5.961 4.268 -12.541 1.00 85.94 104 PRO A C 1
ATOM 841 O O . PRO A 1 104 ? -5.875 4.350 -11.318 1.00 85.94 104 PRO A O 1
ATOM 844 N N . GLY A 1 105 ? -6.154 3.094 -13.153 1.00 87.38 105 GLY A N 1
ATOM 845 C CA . GLY A 1 105 ? -6.249 1.816 -12.451 1.00 87.38 105 GLY A CA 1
ATOM 846 C C . GLY A 1 105 ? -4.959 1.374 -11.750 1.00 87.38 105 GLY A C 1
ATOM 847 O O . GLY A 1 105 ? -5.038 0.512 -10.879 1.00 87.38 105 GLY A O 1
ATOM 848 N N . LEU A 1 106 ? -3.800 1.939 -12.095 1.00 91.19 106 LEU A N 1
ATOM 849 C CA . LEU A 1 106 ? -2.511 1.699 -11.430 1.00 91.19 106 LEU A CA 1
ATOM 850 C C . LEU A 1 106 ? -2.076 2.874 -10.544 1.00 91.19 106 LEU A C 1
ATOM 852 O O . LEU A 1 106 ? -1.075 2.775 -9.835 1.00 91.19 106 LEU A O 1
ATOM 856 N N . CYS A 1 107 ? -2.821 3.981 -10.555 1.00 93.38 107 CYS A N 1
ATOM 857 C CA . CYS A 1 107 ? -2.517 5.136 -9.726 1.00 93.38 107 CYS A CA 1
ATOM 858 C C . CYS A 1 107 ? -2.769 4.817 -8.252 1.00 93.38 107 CYS A C 1
ATOM 860 O O . CYS A 1 107 ? -3.899 4.550 -7.840 1.00 93.38 107 CYS A O 1
ATOM 862 N N . ILE A 1 108 ? -1.719 4.891 -7.435 1.00 94.31 108 ILE A N 1
ATOM 863 C CA . ILE A 1 108 ? -1.817 4.575 -6.005 1.00 94.31 108 ILE A CA 1
ATOM 864 C C . ILE A 1 108 ? -2.776 5.513 -5.299 1.00 94.31 108 ILE A C 1
ATOM 866 O O . ILE A 1 108 ? -3.546 5.032 -4.483 1.00 94.31 108 ILE A O 1
ATOM 870 N N . ALA A 1 109 ? -2.782 6.801 -5.639 1.00 93.88 109 ALA A N 1
ATOM 871 C CA . ALA A 1 109 ? -3.702 7.758 -5.037 1.00 93.88 109 ALA A CA 1
ATOM 872 C C . ALA A 1 109 ? -5.170 7.416 -5.326 1.00 93.88 109 ALA A C 1
ATOM 874 O O . ALA A 1 109 ? -6.018 7.470 -4.437 1.00 93.88 109 ALA A O 1
ATOM 875 N N . THR A 1 110 ? -5.473 7.000 -6.558 1.00 93.69 110 THR A N 1
ATOM 876 C CA . THR A 1 110 ? -6.822 6.569 -6.942 1.00 93.69 110 THR A CA 1
ATOM 877 C C . THR A 1 110 ? -7.212 5.282 -6.214 1.00 93.69 110 THR A C 1
ATOM 879 O O . THR A 1 110 ? -8.300 5.194 -5.642 1.00 93.69 110 THR A O 1
ATOM 882 N N . VAL A 1 111 ? -6.310 4.295 -6.182 1.00 94.81 111 VAL A N 1
ATOM 883 C CA . VAL A 1 111 ? -6.530 3.012 -5.499 1.00 94.81 111 VAL A CA 1
ATOM 884 C C . VAL A 1 111 ? -6.659 3.200 -3.984 1.00 94.81 111 VAL A C 1
ATOM 886 O O . VAL A 1 111 ? -7.537 2.592 -3.374 1.00 94.81 111 VAL A O 1
ATOM 889 N N . SER A 1 112 ? -5.836 4.051 -3.367 1.00 95.31 112 SER A N 1
ATOM 890 C CA . SER A 1 112 ? -5.856 4.320 -1.927 1.00 95.31 112 SER A CA 1
ATOM 891 C C . SER A 1 112 ? -7.123 5.056 -1.520 1.00 95.31 112 SER A C 1
ATOM 893 O O . SER A 1 112 ? -7.761 4.648 -0.552 1.00 95.31 112 SER A O 1
ATOM 895 N N . LYS A 1 113 ? -7.540 6.075 -2.283 1.00 94.56 113 LYS A N 1
ATOM 896 C CA . LYS A 1 113 ? -8.787 6.805 -2.035 1.00 94.56 113 LYS A CA 1
ATOM 897 C C . LYS A 1 113 ? -9.987 5.864 -2.092 1.00 94.56 113 LYS A C 1
ATOM 899 O O . LYS A 1 113 ? -10.770 5.820 -1.149 1.00 94.56 113 LYS A O 1
ATOM 904 N N . HIS A 1 114 ? -10.072 5.036 -3.136 1.00 95.12 114 HIS A N 1
ATOM 905 C CA . HIS A 1 114 ? -11.144 4.049 -3.255 1.00 95.12 114 HIS A CA 1
ATOM 906 C C . HIS A 1 114 ? -11.115 3.008 -2.127 1.00 95.12 114 HIS A C 1
ATOM 908 O O . HIS A 1 114 ? -12.150 2.688 -1.549 1.00 95.12 114 HIS A O 1
ATOM 914 N N . TYR A 1 115 ? -9.930 2.506 -1.772 1.00 95.75 115 TYR A N 1
ATOM 915 C CA . TYR A 1 115 ? -9.779 1.557 -0.673 1.00 95.75 115 TYR A CA 1
ATOM 916 C C . TYR A 1 115 ? -10.251 2.135 0.659 1.00 95.75 115 TYR A C 1
ATOM 918 O O . TYR A 1 115 ? -10.963 1.445 1.388 1.00 95.75 115 TYR A O 1
ATOM 926 N N . ILE A 1 116 ? -9.902 3.387 0.971 1.00 95.19 116 ILE A N 1
ATOM 927 C CA . ILE A 1 116 ? -10.351 4.072 2.190 1.00 95.19 116 ILE A CA 1
ATOM 928 C C . ILE A 1 116 ? -11.879 4.163 2.212 1.00 95.19 116 ILE A C 1
ATOM 930 O O . ILE A 1 116 ? -12.468 3.747 3.204 1.00 95.19 116 ILE A O 1
ATOM 934 N N . THR A 1 117 ? -12.515 4.574 1.109 1.00 94.62 117 THR A N 1
ATOM 935 C CA . THR A 1 117 ? -13.984 4.631 0.996 1.00 94.62 117 THR A CA 1
ATOM 936 C C . THR A 1 117 ? -14.642 3.268 1.235 1.00 94.62 117 THR A C 1
ATOM 938 O O . THR A 1 117 ? -15.567 3.155 2.029 1.00 94.62 117 THR A O 1
ATOM 941 N N . VAL A 1 118 ? -14.145 2.193 0.610 1.00 93.88 118 VAL A N 1
ATOM 942 C CA . VAL A 1 118 ? -14.717 0.839 0.781 1.00 93.88 118 VAL A CA 1
ATOM 943 C C . VAL A 1 118 ? -14.537 0.311 2.209 1.00 93.88 118 VAL A C 1
ATOM 945 O O . VAL A 1 118 ? -15.335 -0.493 2.691 1.00 93.88 118 VAL A O 1
ATOM 948 N N . THR A 1 119 ? -13.479 0.739 2.896 1.00 93.94 119 THR A N 1
ATOM 949 C CA . THR A 1 119 ? -13.133 0.240 4.233 1.00 93.94 119 THR A CA 1
ATOM 950 C C . THR A 1 119 ? -13.627 1.119 5.379 1.00 93.94 119 THR A C 1
ATOM 952 O O . THR A 1 119 ? -13.501 0.710 6.529 1.00 93.94 119 THR A O 1
ATOM 955 N N . GLU A 1 120 ? -14.221 2.277 5.097 1.00 92.75 120 GLU A N 1
ATOM 956 C CA . GLU A 1 120 ? -14.696 3.248 6.091 1.00 92.75 120 GLU A CA 1
ATOM 957 C C . GLU A 1 120 ? -15.576 2.595 7.168 1.00 92.75 120 GLU A C 1
ATOM 959 O O . GLU A 1 120 ? -15.257 2.641 8.356 1.00 92.75 120 GLU A O 1
ATOM 964 N N . ASN A 1 121 ? -16.590 1.837 6.745 1.00 90.69 121 ASN A N 1
ATOM 965 C CA . ASN A 1 121 ? -17.547 1.186 7.647 1.00 90.69 121 ASN A CA 1
ATOM 966 C C . ASN A 1 121 ? -16.948 0.061 8.508 1.00 90.69 121 ASN A C 1
ATOM 968 O O . ASN A 1 121 ? -17.525 -0.316 9.525 1.00 90.69 121 ASN A O 1
ATOM 972 N N . VAL A 1 122 ? -15.813 -0.519 8.102 1.00 91.50 122 VAL A N 1
ATOM 973 C CA . VAL A 1 122 ? -15.183 -1.647 8.813 1.00 91.50 122 VAL A CA 1
ATOM 974 C C . VAL A 1 122 ? -13.974 -1.236 9.651 1.00 91.50 122 VAL A C 1
ATOM 976 O O . VAL A 1 122 ? -13.433 -2.069 10.378 1.00 91.50 122 VAL A O 1
ATOM 979 N N . ARG A 1 123 ? -13.536 0.026 9.556 1.00 89.38 123 ARG A N 1
ATOM 980 C CA . ARG A 1 123 ? -12.347 0.543 10.250 1.00 89.38 123 ARG A CA 1
ATOM 981 C C . ARG A 1 123 ? -12.549 0.732 11.747 1.00 89.38 123 ARG A C 1
ATOM 983 O O . ARG A 1 123 ? -11.569 0.615 12.483 1.00 89.38 123 ARG A O 1
ATOM 990 N N . ALA A 1 124 ? -13.782 0.965 12.199 1.00 85.25 124 ALA A N 1
ATOM 991 C CA . ALA A 1 124 ? -14.085 1.289 13.594 1.00 85.25 124 ALA A CA 1
ATOM 992 C C . ALA A 1 124 ? -13.111 2.364 14.132 1.00 85.25 124 ALA A C 1
ATOM 994 O O . ALA A 1 124 ? -13.124 3.482 13.633 1.00 85.25 124 ALA A O 1
ATOM 995 N N . ASN A 1 125 ? -12.218 2.011 15.068 1.00 86.75 125 ASN A N 1
ATOM 996 C CA . ASN A 1 125 ? -11.241 2.926 15.685 1.00 86.75 125 ASN A CA 1
ATOM 997 C C . ASN A 1 125 ? -9.791 2.734 15.185 1.00 86.75 125 ASN A C 1
ATOM 999 O O . ASN A 1 125 ? -8.839 3.131 15.858 1.00 86.75 125 ASN A O 1
ATOM 1003 N N . HIS A 1 126 ? -9.577 2.064 14.051 1.00 91.44 126 HIS A N 1
ATOM 1004 C CA . HIS A 1 126 ? -8.236 1.803 13.526 1.00 91.44 126 HIS A CA 1
ATOM 1005 C C . HIS A 1 126 ? -7.768 2.886 12.544 1.00 91.44 126 HIS A C 1
ATOM 1007 O O . HIS A 1 126 ? -8.303 3.008 11.446 1.00 91.44 126 HIS A O 1
ATOM 1013 N N . ASP A 1 127 ? -6.688 3.587 12.900 1.00 93.88 127 ASP A N 1
ATOM 1014 C CA . ASP A 1 127 ? -6.058 4.617 12.055 1.00 93.88 127 ASP A CA 1
ATOM 1015 C C . ASP A 1 127 ? -5.085 4.037 11.006 1.00 93.88 127 ASP A C 1
ATOM 1017 O O . ASP A 1 127 ? -4.619 4.732 10.114 1.00 93.88 127 ASP A O 1
ATOM 1021 N N . PHE A 1 128 ? -4.753 2.745 11.059 1.00 94.88 128 PHE A N 1
ATOM 1022 C CA . PHE A 1 128 ? -3.831 2.144 10.087 1.00 94.88 128 PHE A CA 1
ATOM 1023 C C . PHE A 1 128 ? -4.490 1.946 8.718 1.00 94.88 128 PHE A C 1
ATOM 1025 O O . PHE A 1 128 ? -5.600 1.417 8.622 1.00 94.88 128 PHE A O 1
ATOM 1032 N N . LEU A 1 129 ? -3.775 2.289 7.641 1.00 95.62 129 LEU A N 1
ATOM 1033 C CA . LEU A 1 129 ? -4.273 2.152 6.272 1.00 95.62 129 LEU A CA 1
ATOM 1034 C C . LEU A 1 129 ? -4.653 0.699 5.971 1.00 95.62 129 LEU A C 1
ATOM 1036 O O . LEU A 1 129 ? -5.782 0.451 5.567 1.00 95.62 129 LEU A O 1
ATOM 1040 N N . LEU A 1 130 ? -3.752 -0.260 6.195 1.00 95.69 130 LEU A N 1
ATOM 1041 C CA . LEU A 1 130 ? -3.939 -1.657 5.791 1.00 95.69 130 LEU A CA 1
ATOM 1042 C C . LEU A 1 130 ? -4.700 -2.477 6.842 1.00 95.69 130 LEU A C 1
ATOM 1044 O O . LEU A 1 130 ? -4.223 -2.648 7.966 1.00 95.69 130 LEU A O 1
ATOM 1048 N N . LEU A 1 131 ? -5.831 -3.067 6.445 1.00 95.31 131 LEU A N 1
ATOM 1049 C CA . LEU A 1 131 ? -6.639 -3.953 7.289 1.00 95.31 131 LEU A CA 1
ATOM 1050 C C . LEU A 1 131 ? -6.581 -5.420 6.843 1.00 95.31 131 LEU A C 1
ATOM 1052 O O . LEU A 1 131 ? -6.295 -5.737 5.689 1.00 95.31 131 LEU A O 1
ATOM 1056 N N . THR A 1 132 ? -6.895 -6.339 7.758 1.00 94.62 132 THR A N 1
ATOM 1057 C CA . THR A 1 132 ? -7.112 -7.754 7.457 1.00 94.62 132 THR A CA 1
ATOM 1058 C C . THR A 1 132 ? -8.359 -7.941 6.601 1.00 94.62 132 THR A C 1
ATOM 1060 O O . THR A 1 132 ? -9.410 -7.358 6.852 1.00 94.62 132 THR A O 1
ATOM 1063 N N . ILE A 1 133 ? -8.251 -8.811 5.596 1.00 92.75 133 ILE A N 1
ATOM 1064 C 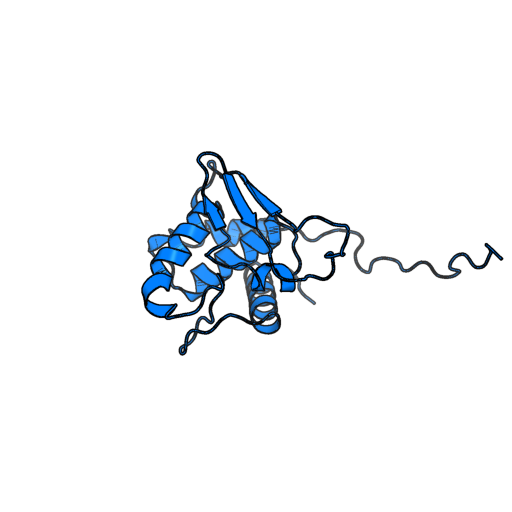CA . ILE A 1 133 ? -9.334 -9.096 4.642 1.00 92.75 133 ILE A CA 1
ATOM 1065 C C . ILE A 1 133 ? -10.500 -9.840 5.309 1.00 92.75 133 ILE A C 1
ATOM 1067 O O . ILE A 1 133 ? -11.658 -9.598 4.989 1.00 92.75 133 ILE A O 1
ATOM 1071 N N . LYS A 1 134 ? -10.204 -10.761 6.235 1.00 90.75 134 LYS A N 1
ATOM 1072 C CA . LYS A 1 134 ? -11.221 -11.539 6.956 1.00 90.75 134 LYS A CA 1
ATOM 1073 C C . LYS A 1 134 ? -11.665 -10.804 8.220 1.00 90.75 134 LYS A C 1
ATOM 1075 O O . LYS A 1 134 ? -10.834 -10.186 8.887 1.00 90.75 134 LYS A O 1
ATOM 1080 N N . LYS A 1 135 ? -12.951 -10.939 8.563 1.00 87.94 135 LYS A N 1
ATOM 1081 C CA . LYS A 1 135 ? -13.513 -10.472 9.837 1.00 87.94 135 LYS A CA 1
ATOM 1082 C C . LYS A 1 135 ? -12.892 -11.246 11.019 1.00 87.94 135 LYS A C 1
ATOM 1084 O O . LYS A 1 135 ? -12.655 -12.446 10.875 1.00 87.94 135 LYS A O 1
ATOM 1089 N N . PRO A 1 136 ? -12.670 -10.604 12.180 1.00 89.62 136 PRO A N 1
ATOM 1090 C CA . PRO A 1 136 ? -12.775 -9.161 12.412 1.00 89.62 136 PRO A CA 1
ATOM 1091 C C . PRO A 1 136 ? -11.670 -8.388 11.669 1.00 89.62 136 PRO A C 1
ATOM 1093 O O . PRO A 1 136 ? -10.516 -8.815 11.652 1.00 89.62 136 PRO A O 1
ATOM 1096 N N . HIS A 1 137 ? -12.027 -7.255 11.058 1.00 92.88 137 HIS A N 1
ATOM 1097 C CA . HIS A 1 137 ? -11.081 -6.406 10.332 1.00 92.88 137 HIS A CA 1
ATOM 1098 C C . HIS A 1 137 ? -10.175 -5.673 11.330 1.00 92.88 137 HIS A C 1
ATOM 1100 O O . HIS A 1 137 ? -10.631 -4.819 12.082 1.00 92.88 137 HIS A O 1
ATOM 1106 N N . ARG A 1 138 ? -8.895 -6.044 11.365 1.00 93.88 138 ARG A N 1
ATOM 1107 C CA . ARG A 1 138 ? -7.862 -5.497 12.259 1.00 93.88 138 ARG A CA 1
ATOM 1108 C C . ARG A 1 138 ? -6.701 -4.944 11.432 1.00 93.88 138 ARG A C 1
ATOM 1110 O O . ARG A 1 138 ? -6.566 -5.336 10.275 1.00 93.88 138 ARG A O 1
ATOM 1117 N N . PRO A 1 139 ? -5.818 -4.102 11.988 1.00 94.88 139 PRO A N 1
ATOM 1118 C CA . PRO A 1 139 ? -4.603 -3.685 11.297 1.00 94.88 139 PRO A CA 1
ATOM 1119 C C . PRO A 1 139 ? -3.775 -4.891 10.835 1.00 94.88 139 PRO A C 1
ATOM 1121 O O . PRO A 1 139 ? -3.545 -5.840 11.591 1.00 94.88 139 PRO A O 1
ATOM 1124 N N . ALA A 1 140 ? -3.344 -4.878 9.575 1.00 95.31 140 ALA A N 1
ATOM 1125 C CA . ALA A 1 140 ? -2.560 -5.966 9.008 1.00 95.31 140 ALA A CA 1
ATOM 1126 C C . ALA A 1 140 ? -1.125 -5.956 9.563 1.00 95.31 140 ALA A C 1
ATOM 1128 O O . ALA A 1 140 ? -0.435 -4.939 9.556 1.00 95.31 140 ALA A O 1
ATOM 1129 N N . THR A 1 141 ? -0.646 -7.120 10.005 1.00 95.06 141 THR A N 1
ATOM 1130 C CA . THR A 1 141 ? 0.737 -7.283 10.483 1.00 95.06 141 THR A CA 1
ATOM 1131 C C . THR A 1 141 ? 1.738 -7.351 9.328 1.00 95.06 141 THR A C 1
ATOM 1133 O O . THR A 1 141 ? 1.383 -7.681 8.191 1.00 95.06 141 THR A O 1
ATOM 1136 N N . CYS A 1 142 ? 3.025 -7.138 9.625 1.00 95.56 142 CYS A N 1
ATOM 1137 C CA . CYS A 1 142 ? 4.109 -7.297 8.651 1.00 95.56 142 CYS A CA 1
ATOM 1138 C C . CYS A 1 142 ? 4.112 -8.690 8.003 1.00 95.56 142 CYS A C 1
ATOM 1140 O O . CYS A 1 142 ? 4.334 -8.817 6.797 1.00 95.56 142 CYS A O 1
ATOM 1142 N N . GLN A 1 143 ? 3.847 -9.740 8.785 1.00 95.69 143 GLN A N 1
ATOM 1143 C CA . GLN A 1 143 ? 3.798 -11.117 8.297 1.00 95.69 143 GLN A CA 1
ATOM 1144 C C . GLN A 1 143 ? 2.642 -11.304 7.312 1.00 95.69 143 GLN A C 1
ATOM 1146 O O . GLN A 1 143 ? 2.824 -11.923 6.263 1.00 95.69 143 GLN A O 1
ATOM 1151 N N . THR A 1 144 ? 1.468 -10.750 7.623 1.00 95.62 144 THR A N 1
ATOM 1152 C CA . THR A 1 144 ? 0.290 -10.813 6.751 1.00 95.62 144 THR A CA 1
ATOM 1153 C C . THR A 1 144 ? 0.550 -10.109 5.423 1.00 95.62 144 THR A C 1
ATOM 1155 O O . THR A 1 144 ? 0.362 -10.710 4.366 1.00 95.62 144 THR A O 1
ATOM 1158 N N . VAL A 1 145 ? 1.060 -8.876 5.470 1.00 96.69 145 VAL A N 1
ATOM 1159 C CA . VAL A 1 145 ? 1.401 -8.100 4.270 1.00 96.69 145 VAL A CA 1
ATOM 1160 C C . VAL A 1 145 ? 2.454 -8.822 3.427 1.00 96.69 145 VAL A C 1
ATOM 1162 O O . VAL A 1 145 ? 2.285 -8.959 2.218 1.00 96.69 145 VAL A O 1
ATOM 1165 N N . SER A 1 146 ? 3.493 -9.382 4.056 1.00 95.44 146 SER A N 1
ATOM 1166 C CA . SER A 1 146 ? 4.531 -10.141 3.340 1.00 95.44 146 SER A CA 1
ATOM 1167 C C . SER A 1 146 ? 3.964 -11.373 2.629 1.00 95.44 146 SER A C 1
ATOM 1169 O O . SER A 1 146 ? 4.343 -11.659 1.493 1.00 95.44 146 SER A O 1
ATOM 1171 N N . LYS A 1 147 ? 3.037 -12.100 3.272 1.00 95.31 147 LYS A N 1
ATOM 1172 C CA . LYS A 1 147 ? 2.355 -13.254 2.662 1.00 95.31 147 LYS A CA 1
ATOM 1173 C C . LYS A 1 147 ? 1.518 -12.838 1.454 1.00 95.31 147 LYS A C 1
ATOM 1175 O O . LYS A 1 147 ? 1.512 -13.551 0.456 1.00 95.31 147 LYS A O 1
ATOM 1180 N N . TRP A 1 148 ? 0.829 -11.702 1.526 1.00 96.06 148 TRP A N 1
ATOM 1181 C CA . TRP A 1 148 ? 0.026 -11.199 0.413 1.00 96.06 148 TRP A CA 1
ATOM 1182 C C . TRP A 1 148 ? 0.872 -10.732 -0.766 1.00 96.06 148 TRP A C 1
ATOM 1184 O O . TRP A 1 148 ? 0.547 -11.090 -1.892 1.00 96.06 148 TRP A O 1
ATOM 1194 N N . ILE A 1 149 ? 1.984 -10.032 -0.520 1.00 95.00 149 ILE A N 1
ATOM 1195 C CA . ILE A 1 149 ? 2.924 -9.652 -1.586 1.00 95.00 149 ILE A CA 1
ATOM 1196 C C . ILE A 1 149 ? 3.428 -10.904 -2.306 1.00 95.00 149 ILE A C 1
ATOM 1198 O O . ILE A 1 149 ? 3.281 -11.004 -3.519 1.00 95.00 149 ILE A O 1
ATOM 1202 N N . LYS A 1 150 ? 3.938 -11.900 -1.565 1.00 94.12 150 LYS A N 1
ATOM 1203 C CA . LYS A 1 150 ? 4.392 -13.167 -2.163 1.00 94.12 150 LYS A CA 1
ATOM 1204 C C . LYS A 1 150 ? 3.287 -13.850 -2.966 1.00 94.12 150 LYS A C 1
ATOM 1206 O O . LYS A 1 150 ? 3.532 -14.260 -4.089 1.00 94.12 150 LYS A O 1
ATOM 1211 N N . LYS A 1 151 ? 2.069 -13.915 -2.419 1.00 94.62 151 LYS A N 1
ATOM 1212 C CA . LYS A 1 151 ? 0.912 -14.507 -3.101 1.00 94.62 151 LYS A CA 1
ATOM 1213 C C . LYS A 1 151 ? 0.632 -13.827 -4.444 1.00 94.62 151 LYS A C 1
ATOM 1215 O O . LYS A 1 151 ? 0.416 -14.526 -5.424 1.00 94.62 151 LYS A O 1
ATOM 1220 N N . VAL A 1 152 ? 0.637 -12.494 -4.496 1.00 94.62 152 VAL A N 1
ATOM 1221 C CA . VAL A 1 152 ? 0.419 -11.753 -5.748 1.00 94.62 152 VAL A CA 1
ATOM 1222 C C . VAL A 1 152 ? 1.542 -12.009 -6.744 1.00 94.62 152 VAL A C 1
ATOM 1224 O O . VAL A 1 152 ? 1.253 -12.254 -7.907 1.00 94.62 152 VAL A O 1
ATOM 1227 N N . LEU A 1 153 ? 2.799 -12.000 -6.295 1.00 93.31 153 LEU A N 1
ATOM 1228 C CA . LEU A 1 153 ? 3.943 -12.296 -7.160 1.00 93.31 153 LEU A CA 1
ATOM 1229 C C . LEU A 1 153 ? 3.820 -13.689 -7.788 1.00 93.31 153 LEU A C 1
ATOM 1231 O O . LEU A 1 153 ? 3.969 -13.820 -8.998 1.00 93.31 153 LEU A O 1
ATOM 1235 N N . THR A 1 154 ? 3.452 -14.704 -7.001 1.00 93.00 154 THR A N 1
ATOM 1236 C CA . THR A 1 154 ? 3.208 -16.059 -7.517 1.00 93.00 154 THR A CA 1
ATOM 1237 C C . THR A 1 154 ? 2.046 -16.095 -8.516 1.00 93.00 154 THR A C 1
ATOM 1239 O O . THR A 1 154 ? 2.159 -16.749 -9.547 1.00 93.00 154 THR A O 1
ATOM 1242 N N . ILE A 1 155 ? 0.943 -15.382 -8.247 1.00 92.38 155 ILE A N 1
ATOM 1243 C CA . ILE A 1 155 ? -0.210 -15.298 -9.166 1.00 92.38 155 ILE A CA 1
ATOM 1244 C C . ILE A 1 155 ? 0.178 -14.621 -10.487 1.00 92.38 155 ILE A C 1
ATOM 1246 O O . ILE A 1 155 ? -0.277 -15.045 -11.544 1.00 92.38 155 ILE A O 1
ATOM 1250 N N . ALA A 1 156 ? 1.030 -13.599 -10.432 1.00 92.12 156 ALA A N 1
ATOM 1251 C CA . ALA A 1 156 ? 1.540 -12.887 -11.600 1.00 92.12 156 ALA A CA 1
ATOM 1252 C C . ALA A 1 156 ? 2.652 -13.650 -12.351 1.00 92.12 156 ALA A C 1
ATOM 1254 O O . ALA A 1 156 ? 3.215 -13.119 -13.301 1.00 92.12 156 ALA A O 1
ATOM 1255 N N . GLY A 1 157 ? 3.001 -14.872 -11.929 1.00 89.31 157 GLY A N 1
ATOM 1256 C CA . GLY A 1 157 ? 4.026 -15.691 -12.582 1.00 89.31 157 GLY A CA 1
ATOM 1257 C C . GLY A 1 157 ? 5.472 -15.330 -12.223 1.00 89.31 157 GLY A C 1
ATOM 1258 O O . GLY A 1 157 ? 6.400 -15.827 -12.857 1.00 89.31 157 GLY A O 1
ATOM 1259 N N . VAL A 1 158 ? 5.698 -14.501 -11.199 1.00 87.19 158 VAL A N 1
ATOM 1260 C CA . VAL A 1 158 ? 7.045 -14.149 -10.726 1.00 87.19 158 VAL A CA 1
ATOM 1261 C C . VAL A 1 158 ? 7.570 -15.238 -9.789 1.00 87.19 158 VAL A C 1
ATOM 1263 O O . VAL A 1 158 ? 6.906 -15.628 -8.825 1.00 87.19 158 VAL A O 1
ATOM 1266 N N . ASN A 1 159 ? 8.794 -15.713 -10.039 1.00 78.94 159 ASN A N 1
ATOM 1267 C CA . ASN A 1 159 ? 9.438 -16.712 -9.190 1.00 78.94 159 ASN A CA 1
ATOM 1268 C C . ASN A 1 159 ? 9.835 -16.108 -7.829 1.00 78.94 159 ASN A C 1
ATOM 1270 O O . ASN A 1 159 ? 10.590 -15.139 -7.760 1.00 78.94 159 ASN A O 1
ATOM 1274 N N . THR A 1 160 ? 9.328 -16.694 -6.741 1.00 73.88 160 THR A N 1
ATOM 1275 C CA . THR A 1 160 ? 9.575 -16.251 -5.359 1.00 73.88 160 THR A CA 1
ATOM 1276 C C . THR A 1 160 ? 10.409 -17.232 -4.519 1.00 73.88 160 THR A C 1
ATOM 1278 O O . THR A 1 160 ? 10.492 -17.034 -3.301 1.00 73.88 160 THR A O 1
ATOM 1281 N N . ASN A 1 161 ? 10.979 -18.281 -5.131 1.00 61.94 161 ASN A N 1
ATOM 1282 C CA . ASN A 1 161 ? 11.773 -19.334 -4.474 1.00 61.94 161 ASN A CA 1
ATOM 1283 C 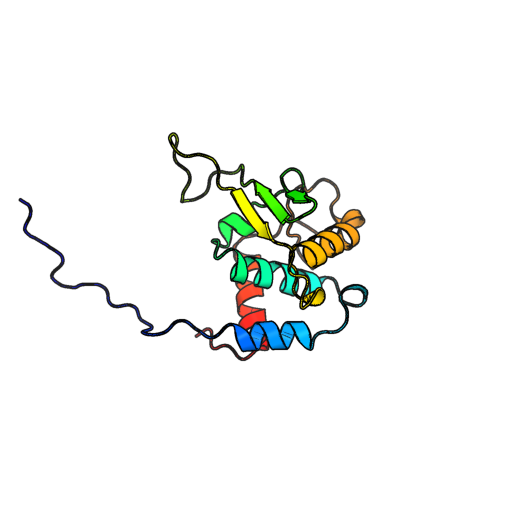C . ASN A 1 161 ? 13.297 -19.116 -4.590 1.00 61.94 161 ASN A C 1
ATOM 1285 O O . ASN A 1 161 ? 13.777 -18.583 -5.616 1.00 61.94 161 ASN A O 1
#